Protein AF-A0A835DX23-F1 (afdb_monomer_lite)

Sequence (78 aa):
MWIVNPFLESNQRMRTTVLTCTLWILWKCRNAKVFRSENESNQQVAARCHDDLLLWSNSCSTASDKSKLIEWSNFFLA

Secondary structure (DSSP, 8-state):
-----GGG-S-HHHHHHHHHHHHHHHHHHHHHHHHH-----HHHHHHHHHHHHHHHHTT-SSHHHHHHHHHHHHGGG-

Radius of gyration: 13.36 Å; chains: 1; bounding box: 26×28×38 Å

pLDDT: mean 81.04, std 11.28, range [37.72, 90.81]

Foldseek 3Di:
DCPDDLVPPPPPVLSCVLVVLLVVLVVVQVCCCVPVVDDDDLLRSLLVSLVVLQVVLVVDPDPVSSVVSNVSSVVSVD

Organism: NCBI:txid1010633

Structure (mmCIF, N/CA/C/O backbone):
data_AF-A0A835DX23-F1
#
_entry.id   AF-A0A835DX23-F1
#
loop_
_atom_site.group_PDB
_atom_site.id
_atom_site.type_symbol
_atom_site.label_atom_id
_atom_site.label_alt_id
_atom_site.label_comp_id
_atom_site.label_asym_id
_atom_site.label_entity_id
_atom_site.label_seq_id
_atom_site.pdbx_PDB_ins_code
_atom_site.Cartn_x
_atom_site.Cartn_y
_atom_site.Cartn_z
_atom_site.occupancy
_atom_site.B_iso_or_equiv
_atom_site.auth_seq_id
_atom_site.auth_comp_id
_atom_site.auth_asym_id
_atom_site.auth_atom_id
_atom_site.pdbx_PDB_model_num
ATOM 1 N N . MET A 1 1 ? -5.965 19.302 -4.834 1.00 37.72 1 MET A N 1
ATOM 2 C CA . MET A 1 1 ? -5.733 19.238 -6.292 1.00 37.72 1 MET A CA 1
ATOM 3 C C . MET A 1 1 ? -5.354 17.798 -6.601 1.00 37.72 1 MET A C 1
ATOM 5 O O . MET A 1 1 ? -4.267 17.380 -6.238 1.00 37.72 1 MET A O 1
ATOM 9 N N . TRP A 1 2 ? -6.300 17.003 -7.101 1.00 45.94 2 TRP A N 1
ATOM 10 C CA . TRP A 1 2 ? -6.129 15.563 -7.334 1.00 45.94 2 TRP A CA 1
ATOM 11 C C . TRP A 1 2 ? -5.438 15.364 -8.686 1.00 45.94 2 TRP A C 1
ATOM 13 O O . TRP A 1 2 ? -6.096 15.440 -9.718 1.00 45.94 2 TRP A O 1
ATOM 23 N N . ILE A 1 3 ? -4.112 15.215 -8.695 1.00 51.28 3 ILE A N 1
ATOM 24 C CA . ILE A 1 3 ? -3.327 15.176 -9.944 1.00 51.28 3 ILE A CA 1
ATOM 25 C C . ILE A 1 3 ? -3.230 13.748 -10.514 1.00 51.28 3 ILE A C 1
ATOM 27 O O . ILE A 1 3 ? -3.061 13.584 -11.718 1.00 51.28 3 ILE A O 1
ATOM 31 N N . VAL A 1 4 ? -3.433 12.709 -9.695 1.00 54.03 4 VAL A N 1
ATOM 32 C CA . VAL A 1 4 ? -3.323 11.305 -10.122 1.00 54.03 4 VAL A CA 1
ATOM 33 C C . VAL A 1 4 ? -4.580 10.540 -9.713 1.00 54.03 4 VAL A C 1
ATOM 35 O O . VAL A 1 4 ? -4.911 10.455 -8.533 1.00 54.03 4 VAL A O 1
ATOM 38 N N . ASN A 1 5 ? -5.309 10.004 -10.697 1.00 58.34 5 ASN A N 1
ATOM 39 C CA . ASN A 1 5 ? -6.454 9.127 -10.463 1.00 58.34 5 ASN A CA 1
ATOM 40 C C . ASN A 1 5 ? -5.974 7.657 -10.476 1.00 58.34 5 ASN A C 1
ATOM 42 O O . ASN A 1 5 ? -5.599 7.167 -11.544 1.00 58.34 5 ASN A O 1
ATOM 46 N N . PRO A 1 6 ? -6.033 6.930 -9.342 1.00 54.72 6 PRO A N 1
ATOM 47 C CA . PRO A 1 6 ? -5.596 5.531 -9.243 1.00 54.72 6 PRO A CA 1
ATOM 48 C C . PRO A 1 6 ? -6.267 4.584 -10.229 1.00 54.72 6 PRO A C 1
ATOM 50 O O . PRO A 1 6 ? -5.704 3.563 -10.623 1.00 54.72 6 PRO A O 1
ATOM 53 N N . PHE A 1 7 ? -7.484 4.924 -10.644 1.00 54.72 7 PHE A N 1
ATOM 54 C CA . PHE A 1 7 ? -8.270 4.112 -11.556 1.00 54.72 7 PHE A CA 1
ATOM 55 C C . PHE A 1 7 ? -7.799 4.228 -13.016 1.00 54.72 7 PHE A C 1
ATOM 57 O O . PHE A 1 7 ? -8.196 3.397 -13.833 1.00 54.72 7 PHE A O 1
ATOM 64 N N . LEU A 1 8 ? -6.928 5.198 -13.336 1.00 59.94 8 LEU A N 1
ATOM 65 C CA . LEU A 1 8 ? -6.367 5.423 -14.675 1.00 59.94 8 LEU A CA 1
ATOM 66 C C . LEU A 1 8 ? -4.982 4.787 -14.896 1.00 59.94 8 LEU A C 1
ATOM 68 O O . LEU A 1 8 ? -4.429 4.936 -15.984 1.00 59.94 8 LEU A O 1
ATOM 72 N N . GLU A 1 9 ? -4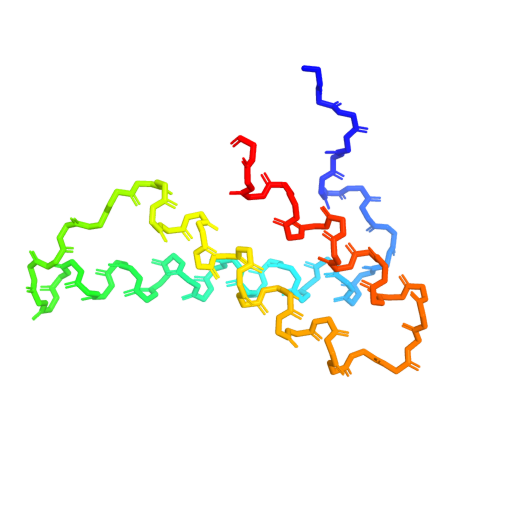.412 4.068 -13.919 1.00 65.94 9 GLU A N 1
ATOM 73 C CA . GLU A 1 9 ? -3.151 3.339 -14.126 1.00 65.94 9 GLU A CA 1
ATOM 74 C C . GLU A 1 9 ? -3.327 2.294 -15.243 1.00 65.94 9 GLU A C 1
ATOM 76 O O . GLU A 1 9 ? -4.117 1.351 -15.121 1.00 65.94 9 GLU A O 1
ATOM 81 N N . SER A 1 10 ? -2.588 2.473 -16.343 1.00 69.94 10 SER A N 1
ATOM 82 C CA . SER A 1 10 ? -2.667 1.611 -17.527 1.00 69.94 10 SER A CA 1
ATOM 83 C C . SER A 1 10 ? -2.058 0.233 -17.279 1.00 69.94 10 SER A C 1
ATOM 85 O O . SER A 1 10 ? -2.461 -0.750 -17.902 1.00 69.94 10 SER A O 1
ATOM 87 N N . ASN A 1 11 ? -1.119 0.132 -16.333 1.00 75.88 11 ASN A N 1
ATOM 88 C CA . ASN A 1 11 ? -0.552 -1.140 -15.922 1.00 75.88 11 ASN A CA 1
ATOM 89 C C . ASN A 1 11 ? -1.512 -1.870 -14.966 1.00 75.88 11 ASN A C 1
ATOM 91 O O . ASN A 1 11 ? -1.528 -1.642 -13.754 1.00 75.88 11 ASN A O 1
ATOM 95 N N . GLN A 1 12 ? -2.293 -2.802 -15.518 1.00 78.44 12 GLN A N 1
ATOM 96 C CA . GLN A 1 12 ? -3.260 -3.601 -14.761 1.00 78.44 12 GLN A CA 1
ATOM 97 C C . GLN A 1 12 ? -2.627 -4.341 -13.576 1.00 78.44 12 GLN A C 1
ATOM 99 O O . GLN A 1 12 ? -3.241 -4.406 -12.512 1.00 78.44 12 GLN A O 1
ATOM 104 N N . ARG A 1 13 ? -1.397 -4.853 -13.724 1.00 79.75 13 ARG A N 1
ATOM 105 C CA . ARG A 1 13 ? -0.682 -5.532 -12.634 1.00 79.75 13 ARG A CA 1
ATOM 106 C C . ARG A 1 13 ? -0.422 -4.571 -11.480 1.00 79.75 13 ARG A C 1
ATOM 108 O O . ARG A 1 13 ? -0.700 -4.917 -10.338 1.00 79.75 13 ARG A O 1
ATOM 115 N N . MET A 1 14 ? 0.051 -3.363 -11.785 1.00 75.88 14 MET A N 1
ATOM 116 C CA . MET A 1 14 ? 0.317 -2.331 -10.783 1.00 75.88 14 MET A CA 1
ATOM 117 C C . MET A 1 14 ? -0.958 -1.947 -10.028 1.00 75.88 14 MET A C 1
ATOM 119 O O . MET A 1 14 ? -0.985 -1.967 -8.799 1.00 75.88 14 MET A O 1
ATOM 123 N N . ARG A 1 15 ? -2.046 -1.696 -10.764 1.00 78.88 15 ARG A N 1
ATOM 124 C CA . ARG A 1 15 ? -3.353 -1.374 -10.180 1.00 78.88 15 ARG A CA 1
ATOM 125 C C . ARG A 1 15 ? -3.840 -2.476 -9.238 1.00 78.88 15 ARG A C 1
ATOM 127 O O . ARG A 1 15 ? -4.273 -2.183 -8.127 1.00 78.88 15 ARG A O 1
ATOM 134 N N . THR A 1 16 ? -3.750 -3.740 -9.654 1.00 82.19 16 THR A N 1
ATOM 135 C CA . THR A 1 16 ? -4.148 -4.875 -8.810 1.00 82.19 16 THR A CA 1
ATOM 136 C C . THR A 1 16 ? -3.262 -4.999 -7.573 1.00 82.19 16 THR A C 1
ATOM 138 O O . THR A 1 16 ? -3.794 -5.252 -6.495 1.00 82.19 16 THR A O 1
ATOM 141 N N . THR A 1 17 ? -1.950 -4.777 -7.686 1.00 81.00 17 THR A N 1
ATOM 142 C CA . THR A 1 17 ? -1.031 -4.795 -6.536 1.00 81.00 17 THR A CA 1
ATOM 143 C C . THR A 1 17 ? -1.397 -3.723 -5.516 1.00 81.00 17 THR A C 1
ATOM 145 O O . THR A 1 17 ? -1.575 -4.049 -4.344 1.00 81.00 17 THR A O 1
ATOM 148 N N . VAL A 1 18 ? -1.569 -2.470 -5.952 1.00 78.12 18 VAL A N 1
ATOM 149 C CA . VAL A 1 18 ? -1.918 -1.354 -5.059 1.00 78.12 18 VAL A CA 1
ATOM 150 C C . VAL A 1 18 ? -3.257 -1.622 -4.372 1.00 78.12 18 VAL A C 1
ATOM 152 O O . VAL A 1 18 ? -3.328 -1.586 -3.146 1.00 78.12 18 VAL A O 1
ATOM 155 N N . LEU A 1 19 ? -4.293 -2.000 -5.133 1.00 82.12 19 LEU A N 1
ATOM 156 C CA . LEU A 1 19 ? -5.607 -2.339 -4.576 1.00 82.12 19 LEU A CA 1
ATOM 157 C C . LEU A 1 19 ? -5.531 -3.497 -3.575 1.00 82.12 19 LEU A C 1
ATOM 159 O O . LEU A 1 19 ? -6.130 -3.416 -2.505 1.00 82.12 19 LEU A O 1
ATOM 163 N N . THR A 1 20 ? -4.784 -4.556 -3.895 1.00 85.56 20 THR A N 1
ATOM 164 C CA . THR A 1 20 ? -4.621 -5.712 -3.000 1.00 85.56 20 THR A CA 1
ATOM 165 C C . THR A 1 20 ? -3.933 -5.299 -1.703 1.00 85.56 20 THR A C 1
ATOM 167 O O . THR A 1 20 ? -4.415 -5.657 -0.632 1.00 85.56 20 THR A O 1
ATOM 170 N N . CYS A 1 21 ? -2.867 -4.493 -1.771 1.00 82.50 21 CYS A N 1
ATOM 171 C CA . CYS A 1 21 ? -2.170 -3.993 -0.584 1.00 82.50 21 CYS A CA 1
ATOM 172 C C . CYS A 1 21 ? -3.091 -3.121 0.281 1.00 82.50 21 CYS A C 1
ATOM 174 O O . CYS A 1 21 ? -3.207 -3.351 1.484 1.00 82.50 21 CYS A O 1
ATOM 176 N N . THR A 1 22 ? -3.809 -2.170 -0.323 1.00 79.62 22 THR A N 1
ATOM 177 C CA . THR A 1 22 ? -4.733 -1.290 0.407 1.00 79.62 22 THR A CA 1
ATOM 178 C C . THR A 1 22 ? -5.870 -2.076 1.062 1.00 79.62 22 THR A C 1
ATOM 180 O O . THR A 1 22 ? -6.144 -1.893 2.249 1.00 79.62 22 THR A O 1
ATOM 183 N N . LEU A 1 23 ? -6.514 -2.988 0.326 1.00 86.88 23 LEU A N 1
ATOM 184 C CA . LEU A 1 23 ? -7.589 -3.826 0.865 1.00 86.88 23 LEU A CA 1
ATOM 185 C C . LEU A 1 23 ? -7.084 -4.744 1.983 1.00 86.88 23 LEU A C 1
ATOM 187 O O . LEU A 1 23 ? -7.780 -4.923 2.982 1.00 86.88 23 LEU A O 1
ATOM 191 N N . TRP A 1 24 ? -5.866 -5.275 1.854 1.00 89.31 24 TRP A N 1
ATOM 192 C CA . TRP A 1 24 ? -5.231 -6.093 2.885 1.00 89.31 24 TRP A CA 1
ATOM 193 C C . TRP A 1 24 ? -5.029 -5.320 4.192 1.00 89.31 24 TRP A C 1
ATOM 195 O O . TRP A 1 24 ? -5.336 -5.838 5.266 1.00 89.31 24 TRP A O 1
ATOM 205 N N . ILE A 1 25 ? -4.578 -4.063 4.133 1.00 86.19 25 ILE A N 1
ATOM 206 C CA . ILE A 1 25 ? -4.418 -3.238 5.341 1.00 86.19 25 ILE A CA 1
ATOM 207 C C . ILE A 1 25 ? -5.765 -2.897 5.971 1.00 86.19 25 ILE A C 1
ATOM 209 O O . ILE A 1 25 ? -5.914 -3.028 7.187 1.00 86.19 25 ILE A O 1
ATOM 213 N N . LEU A 1 26 ? -6.756 -2.494 5.172 1.00 83.75 26 LEU A N 1
ATOM 214 C CA . LEU A 1 26 ? -8.099 -2.200 5.681 1.00 83.75 26 LEU A CA 1
ATOM 215 C C . LEU A 1 26 ? -8.712 -3.425 6.363 1.00 83.75 26 LEU A C 1
ATOM 217 O O . LEU A 1 26 ? -9.326 -3.311 7.426 1.00 83.75 26 LEU A O 1
ATOM 221 N N . TRP A 1 27 ? -8.495 -4.605 5.782 1.00 90.75 27 TRP A N 1
ATOM 222 C CA . TRP A 1 27 ? -8.889 -5.865 6.388 1.00 90.75 27 TRP A CA 1
ATOM 223 C C . TRP A 1 27 ? -8.148 -6.109 7.712 1.00 90.75 27 TRP A C 1
ATOM 225 O O . TRP A 1 27 ? -8.811 -6.367 8.717 1.00 90.75 27 TRP A O 1
ATOM 235 N N . LYS A 1 28 ? -6.813 -5.958 7.771 1.00 86.69 28 LYS A N 1
ATOM 236 C CA . LYS A 1 28 ? -6.023 -6.089 9.017 1.00 86.69 28 LYS A CA 1
ATOM 237 C C . LYS A 1 28 ? -6.541 -5.156 10.119 1.00 86.69 28 LYS A C 1
ATOM 239 O O . LYS A 1 28 ? -6.826 -5.624 11.219 1.00 86.69 28 LYS A O 1
ATOM 244 N N . CYS A 1 29 ? -6.727 -3.873 9.811 1.00 86.62 29 CYS A N 1
ATOM 245 C CA . CYS A 1 29 ? -7.220 -2.872 10.760 1.00 86.62 29 CYS A CA 1
ATOM 246 C C . CYS A 1 29 ? -8.631 -3.212 11.268 1.00 86.62 29 CYS A C 1
ATOM 248 O O . CYS A 1 29 ? -8.897 -3.185 12.470 1.00 86.62 29 CY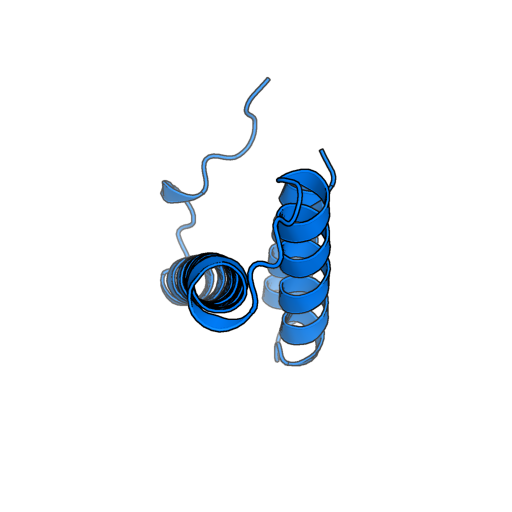S A O 1
ATOM 250 N N . ARG A 1 30 ? -9.540 -3.633 10.376 1.00 86.19 30 ARG A N 1
ATOM 251 C CA . ARG A 1 30 ? -10.882 -4.064 10.789 1.00 86.19 30 ARG A CA 1
ATOM 252 C C . ARG A 1 30 ? -10.842 -5.289 11.702 1.00 86.19 30 ARG A C 1
ATOM 254 O O . ARG A 1 30 ? -11.596 -5.335 12.670 1.00 86.19 30 ARG A O 1
ATOM 261 N N . ASN A 1 31 ? -9.969 -6.256 11.431 1.00 89.69 31 ASN A N 1
ATOM 262 C CA . ASN A 1 31 ? -9.801 -7.419 12.301 1.00 89.69 31 ASN A CA 1
ATOM 263 C C . ASN A 1 31 ? -9.211 -7.031 13.662 1.00 89.69 31 ASN A C 1
ATOM 265 O O . ASN A 1 31 ? -9.707 -7.500 14.681 1.00 89.69 31 ASN A O 1
ATOM 269 N N . ALA A 1 32 ? -8.212 -6.148 13.705 1.00 87.38 32 ALA A N 1
ATOM 270 C CA . ALA A 1 32 ? -7.656 -5.643 14.961 1.00 87.38 32 ALA A CA 1
ATOM 271 C C . ALA A 1 32 ? -8.740 -4.964 15.817 1.00 87.38 32 ALA A C 1
ATOM 273 O O . ALA A 1 32 ? -8.891 -5.277 16.998 1.00 87.38 32 ALA A O 1
ATOM 274 N N . LYS A 1 33 ? -9.598 -4.149 15.196 1.00 86.12 33 LYS A N 1
ATOM 275 C CA . LYS A 1 33 ? -10.738 -3.530 15.878 1.00 86.12 33 LYS A CA 1
ATOM 276 C C . LYS A 1 33 ? -11.742 -4.546 16.424 1.00 86.12 33 LYS A C 1
ATOM 278 O O . LYS A 1 33 ? -12.189 -4.407 17.556 1.00 86.12 33 LYS A O 1
ATOM 283 N N . VAL A 1 34 ? -12.120 -5.546 15.627 1.00 89.81 34 VAL A N 1
ATOM 284 C CA . VAL A 1 34 ? -13.152 -6.529 16.009 1.00 89.81 34 VAL A CA 1
ATOM 285 C C . VAL A 1 34 ? -12.642 -7.518 17.056 1.00 89.81 34 VAL A C 1
ATOM 287 O O . VAL A 1 34 ? -13.365 -7.832 17.994 1.00 89.81 34 VAL A O 1
ATOM 290 N N . PHE A 1 35 ? -11.413 -8.012 16.903 1.00 90.81 35 PHE A N 1
ATOM 291 C CA . PHE A 1 35 ? -10.886 -9.104 17.724 1.00 90.81 35 PHE A CA 1
ATOM 292 C C . PHE A 1 35 ? -10.007 -8.641 18.888 1.00 90.81 35 PHE A C 1
ATOM 294 O O . PHE A 1 35 ? -9.813 -9.406 19.829 1.00 90.81 35 PHE A O 1
ATOM 301 N N . ARG A 1 36 ? -9.457 -7.421 18.834 1.00 89.62 36 ARG A N 1
ATOM 302 C CA . ARG A 1 36 ? -8.528 -6.887 19.849 1.00 89.62 36 ARG A CA 1
ATOM 303 C C . ARG A 1 36 ? -8.983 -5.558 20.451 1.00 89.62 36 ARG A C 1
ATOM 305 O O . ARG A 1 36 ? -8.297 -5.029 21.317 1.00 89.62 36 ARG A O 1
ATOM 312 N N . SER A 1 37 ? -10.121 -5.015 20.007 1.00 89.38 37 SER A N 1
ATOM 313 C CA . SER A 1 37 ? -10.612 -3.687 20.406 1.00 89.38 37 SER A CA 1
ATOM 314 C C . SER A 1 37 ? -9.608 -2.555 20.141 1.00 89.38 37 SER A C 1
ATOM 316 O O . SER A 1 37 ? -9.693 -1.486 20.745 1.00 89.38 37 SER A O 1
ATOM 318 N N . GLU A 1 38 ? -8.665 -2.770 19.221 1.00 88.12 38 GLU A N 1
ATOM 319 C CA . GLU A 1 38 ? -7.689 -1.766 18.811 1.00 88.12 38 GLU A CA 1
ATOM 320 C C . GLU A 1 38 ? -8.375 -0.765 17.872 1.00 88.12 38 GLU A C 1
ATOM 322 O O . GLU A 1 38 ? -8.767 -1.095 16.752 1.00 88.12 38 GLU A O 1
ATOM 327 N N . ASN A 1 39 ? -8.561 0.470 18.341 1.00 83.38 39 ASN A N 1
ATOM 328 C CA . ASN A 1 39 ? -9.041 1.569 17.507 1.00 83.38 39 ASN A CA 1
ATOM 329 C C . ASN A 1 39 ? -7.847 2.344 16.968 1.00 83.38 39 ASN A C 1
ATOM 331 O O . ASN A 1 39 ? -7.265 3.182 17.654 1.00 83.38 39 ASN A O 1
ATOM 335 N N . GLU A 1 40 ? -7.513 2.064 15.720 1.00 85.50 40 GLU A N 1
ATOM 336 C CA . GLU A 1 40 ? -6.421 2.728 15.028 1.00 85.50 40 GLU A CA 1
ATOM 337 C C . GLU A 1 40 ? -6.955 3.938 14.272 1.00 85.50 40 GLU A C 1
ATOM 339 O O . GLU A 1 40 ? -8.030 3.896 13.665 1.00 85.50 40 GLU A O 1
ATOM 344 N N . SER A 1 41 ? -6.213 5.039 14.322 1.00 87.31 41 SER A N 1
ATOM 345 C CA . SER A 1 41 ? -6.581 6.237 13.581 1.00 87.31 41 SER A CA 1
ATOM 346 C C . SER A 1 41 ? -6.373 6.025 12.082 1.00 87.31 41 SER A C 1
ATOM 348 O O . SER A 1 41 ? -5.514 5.251 11.648 1.00 87.31 41 SER A O 1
ATOM 350 N N . ASN A 1 42 ? -7.110 6.778 11.264 1.00 84.62 42 ASN A N 1
ATOM 351 C CA . ASN A 1 42 ? -6.921 6.758 9.812 1.00 84.62 42 ASN A CA 1
ATOM 352 C C . ASN A 1 42 ? -5.468 7.079 9.418 1.00 84.62 42 ASN A C 1
ATOM 354 O O . ASN A 1 42 ? -4.971 6.526 8.444 1.00 84.62 42 ASN A O 1
ATOM 358 N N . GLN A 1 43 ? -4.771 7.907 10.204 1.00 86.06 43 GLN A N 1
ATOM 359 C CA . GLN A 1 43 ? -3.358 8.239 9.994 1.00 86.06 43 GLN A CA 1
ATOM 360 C C . GLN A 1 43 ? -2.446 7.024 10.219 1.00 86.06 43 GLN A C 1
ATOM 362 O O . GLN A 1 43 ? -1.548 6.783 9.422 1.00 86.06 43 GLN A O 1
ATOM 367 N N . GLN A 1 44 ? -2.696 6.215 11.255 1.00 87.75 44 GLN A N 1
ATOM 368 C CA . GLN A 1 44 ? -1.934 4.981 11.504 1.00 87.75 44 GLN A CA 1
ATOM 369 C C . GLN A 1 44 ? -2.189 3.918 10.426 1.00 87.75 44 GLN A C 1
ATOM 371 O O . GLN A 1 44 ? 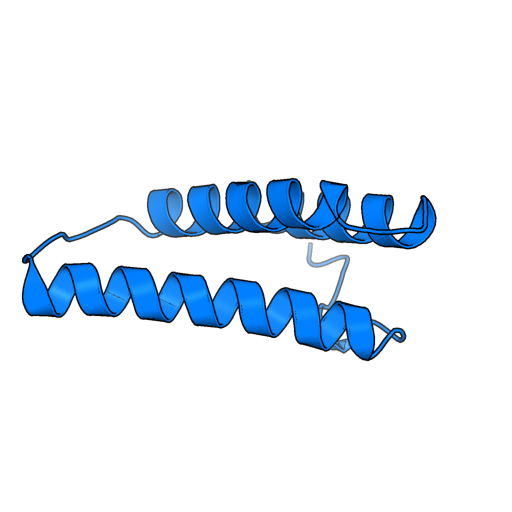-1.296 3.150 10.061 1.00 87.75 44 GLN A O 1
ATOM 376 N N . VAL A 1 45 ? -3.420 3.850 9.914 1.00 86.00 45 VAL A N 1
ATOM 377 C CA . VAL A 1 45 ? -3.775 2.971 8.792 1.00 86.00 45 VAL A CA 1
ATOM 378 C C . VAL A 1 45 ? -3.077 3.429 7.511 1.00 86.00 45 VAL A C 1
ATOM 380 O O . VAL A 1 45 ? -2.472 2.604 6.832 1.00 86.00 45 VAL A O 1
ATOM 383 N N . ALA A 1 46 ? -3.096 4.731 7.216 1.00 86.06 46 ALA A N 1
ATOM 384 C CA . ALA A 1 46 ? -2.432 5.305 6.051 1.00 86.06 46 ALA A CA 1
ATOM 385 C C . ALA A 1 46 ? -0.904 5.125 6.108 1.00 86.06 46 ALA A C 1
ATOM 387 O O . ALA A 1 46 ? -0.320 4.633 5.147 1.00 86.06 46 ALA A O 1
ATOM 388 N N . ALA A 1 47 ? -0.270 5.385 7.256 1.00 88.56 47 ALA A N 1
ATOM 389 C CA . ALA A 1 47 ? 1.166 5.167 7.445 1.00 88.56 47 ALA A CA 1
ATOM 390 C C . ALA A 1 47 ? 1.578 3.714 7.152 1.00 88.56 47 ALA A C 1
ATOM 392 O O . ALA A 1 47 ? 2.549 3.468 6.444 1.00 88.56 47 ALA A O 1
ATOM 393 N N . ARG A 1 48 ? 0.786 2.729 7.592 1.00 86.88 48 ARG A N 1
ATOM 394 C CA . ARG A 1 48 ? 1.065 1.327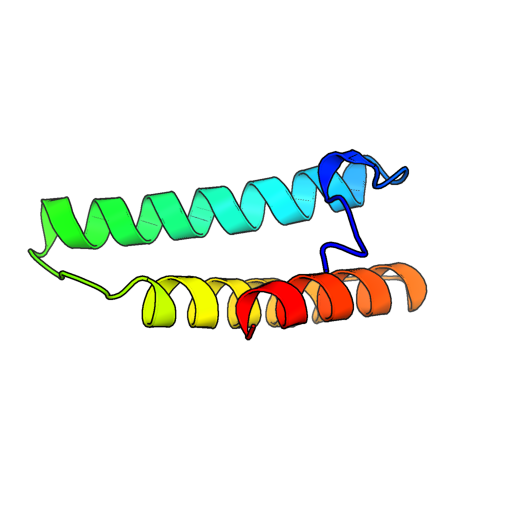 7.250 1.00 86.88 48 ARG A CA 1
ATOM 395 C C . ARG A 1 48 ? 0.824 1.009 5.780 1.00 86.88 48 ARG A C 1
ATOM 397 O O . ARG A 1 48 ? 1.533 0.167 5.241 1.00 86.88 48 ARG A O 1
ATOM 404 N N . CYS A 1 49 ? -0.140 1.659 5.121 1.00 86.69 49 CYS A N 1
ATOM 405 C CA . CYS A 1 49 ? -0.321 1.509 3.672 1.00 86.69 49 CYS A CA 1
ATOM 406 C C . CYS A 1 49 ? 0.912 2.017 2.924 1.00 86.69 49 CYS A C 1
ATOM 408 O O . CYS A 1 49 ? 1.369 1.347 1.999 1.00 86.69 49 CYS A O 1
ATOM 410 N N . HIS A 1 50 ? 1.464 3.156 3.349 1.00 89.56 50 HIS A N 1
ATOM 411 C CA . HIS A 1 50 ? 2.740 3.659 2.852 1.00 89.56 50 HIS A CA 1
ATOM 412 C C . HIS A 1 50 ? 3.854 2.619 3.052 1.00 89.56 50 HIS A C 1
ATOM 414 O O . HIS A 1 50 ? 4.512 2.243 2.083 1.00 89.56 50 HIS A O 1
ATOM 420 N N . ASP A 1 51 ? 4.024 2.110 4.275 1.00 90.56 51 ASP A N 1
ATOM 421 C CA . ASP A 1 51 ? 5.121 1.197 4.609 1.00 90.56 51 ASP A CA 1
ATOM 422 C C . ASP A 1 51 ? 5.030 -0.141 3.860 1.00 90.56 51 ASP A C 1
ATOM 424 O O . ASP A 1 51 ? 6.034 -0.608 3.320 1.00 90.56 51 ASP A O 1
ATOM 428 N N . ASP A 1 52 ? 3.835 -0.738 3.759 1.00 87.56 52 ASP A N 1
ATOM 429 C CA . ASP A 1 52 ? 3.635 -1.977 2.997 1.00 87.56 52 ASP A CA 1
ATOM 430 C C . ASP A 1 52 ? 3.924 -1.732 1.502 1.00 87.56 52 ASP A C 1
ATOM 432 O O . ASP A 1 52 ? 4.625 -2.527 0.879 1.00 87.56 52 ASP A O 1
ATOM 436 N N . LEU A 1 53 ? 3.449 -0.631 0.904 1.00 86.94 53 LEU A N 1
ATOM 437 C CA . LEU A 1 53 ? 3.729 -0.324 -0.509 1.00 86.94 53 LEU A CA 1
ATOM 438 C C . LEU A 1 53 ? 5.218 -0.059 -0.765 1.00 86.94 53 LEU A C 1
ATOM 440 O O . LEU A 1 53 ? 5.758 -0.524 -1.772 1.00 86.94 53 LEU A O 1
ATOM 444 N N . LEU A 1 54 ? 5.898 0.629 0.155 1.00 89.62 54 LEU A N 1
ATOM 445 C CA . LEU A 1 54 ? 7.340 0.849 0.089 1.00 89.62 54 LEU A CA 1
ATOM 446 C C . LEU A 1 54 ? 8.105 -0.478 0.200 1.00 89.62 54 LEU A C 1
ATOM 448 O O . LEU A 1 54 ? 9.039 -0.714 -0.570 1.00 89.62 54 LEU A O 1
ATOM 452 N N . LEU A 1 55 ? 7.681 -1.375 1.094 1.00 88.31 55 LEU A N 1
ATOM 453 C CA . LEU A 1 55 ? 8.229 -2.724 1.212 1.00 88.31 55 LEU A CA 1
ATOM 454 C C . LEU A 1 55 ? 8.055 -3.503 -0.099 1.00 88.31 55 LEU A C 1
ATOM 456 O O . LEU A 1 55 ? 9.031 -4.038 -0.626 1.00 88.31 55 LEU A O 1
ATOM 460 N N . TRP A 1 56 ? 6.848 -3.501 -0.668 1.00 84.69 56 TRP A N 1
ATOM 461 C CA . TRP A 1 56 ? 6.550 -4.159 -1.942 1.00 84.69 56 TRP A CA 1
ATOM 462 C C . TRP A 1 56 ? 7.322 -3.563 -3.122 1.00 84.69 56 TRP A C 1
ATOM 464 O O . TRP A 1 56 ? 7.695 -4.299 -4.036 1.00 84.69 56 TRP A O 1
ATOM 474 N N . SER A 1 57 ? 7.643 -2.266 -3.092 1.00 86.56 57 SER A N 1
ATOM 475 C CA . SER A 1 57 ? 8.475 -1.629 -4.121 1.00 86.56 57 SER A CA 1
ATOM 476 C C . SER A 1 57 ? 9.869 -2.260 -4.231 1.00 86.56 57 SER A C 1
ATOM 478 O O . SER A 1 57 ? 10.453 -2.300 -5.314 1.00 86.56 57 SER A O 1
ATOM 480 N N . ASN A 1 58 ? 10.404 -2.809 -3.134 1.00 86.12 58 ASN A N 1
ATOM 481 C CA . ASN A 1 58 ? 11.692 -3.503 -3.144 1.00 86.12 58 ASN A CA 1
ATOM 482 C C . ASN A 1 58 ? 11.623 -4.878 -3.818 1.00 86.12 58 ASN A C 1
ATOM 484 O O . ASN A 1 58 ? 12.652 -5.390 -4.247 1.00 86.12 58 ASN A O 1
ATOM 488 N N . SER A 1 59 ? 10.429 -5.460 -3.948 1.00 81.94 59 SER A N 1
ATOM 489 C CA . SER A 1 59 ? 10.204 -6.715 -4.672 1.00 81.94 59 SER A CA 1
ATOM 490 C C . SER A 1 59 ? 9.969 -6.511 -6.176 1.00 81.94 59 SER A C 1
ATOM 492 O O . SER A 1 59 ? 9.834 -7.491 -6.911 1.00 81.94 59 SER A O 1
ATOM 494 N N . CYS A 1 60 ? 9.919 -5.266 -6.664 1.00 82.38 60 CYS A N 1
ATOM 495 C CA . CYS A 1 60 ? 9.771 -4.979 -8.088 1.00 82.38 60 CYS A CA 1
ATOM 496 C C . CYS A 1 60 ? 11.054 -5.252 -8.873 1.00 82.38 60 CYS A C 1
ATOM 498 O O . CYS A 1 60 ? 12.141 -4.813 -8.509 1.00 82.38 60 CYS A O 1
ATOM 500 N N . SER A 1 61 ? 10.903 -5.923 -10.016 1.00 81.31 61 SER A N 1
ATOM 501 C CA . SER A 1 61 ? 12.018 -6.267 -10.904 1.00 81.31 61 SER A CA 1
ATOM 502 C C . SER A 1 61 ? 12.476 -5.104 -11.788 1.00 81.31 61 SER A C 1
ATOM 504 O O . SER A 1 61 ? 13.574 -5.156 -12.334 1.00 81.31 61 SER A O 1
ATOM 506 N N . THR A 1 62 ? 11.646 -4.069 -11.963 1.00 84.56 62 THR A N 1
ATOM 507 C CA . THR A 1 62 ? 11.952 -2.924 -12.831 1.00 84.56 62 THR A CA 1
ATOM 508 C C . THR A 1 62 ? 11.998 -1.622 -12.036 1.00 84.56 62 THR A C 1
ATOM 510 O O . THR A 1 62 ? 11.214 -1.405 -11.109 1.00 84.56 62 THR A O 1
ATOM 513 N N . ALA A 1 63 ? 12.904 -0.722 -12.427 1.00 86.31 63 ALA A N 1
ATOM 514 C CA . ALA A 1 63 ? 13.012 0.605 -11.823 1.00 86.31 63 ALA A CA 1
ATOM 515 C C . ALA A 1 63 ? 11.737 1.443 -12.031 1.00 86.31 63 ALA A C 1
ATOM 517 O O . ALA A 1 63 ? 11.360 2.216 -11.154 1.00 86.31 63 ALA A O 1
ATOM 518 N N . SER A 1 64 ? 11.046 1.252 -13.161 1.00 83.38 64 SER A N 1
ATOM 519 C CA . SER A 1 64 ? 9.782 1.935 -13.453 1.00 83.38 64 SER A CA 1
ATOM 520 C C . SER A 1 64 ? 8.668 1.501 -12.498 1.00 83.38 64 SER A C 1
ATOM 522 O O . SER A 1 64 ? 8.017 2.356 -11.900 1.00 83.38 64 SER A O 1
ATOM 524 N N . ASP A 1 65 ? 8.494 0.193 -12.279 1.00 82.25 65 ASP A N 1
ATOM 525 C CA . ASP A 1 65 ? 7.484 -0.320 -11.346 1.00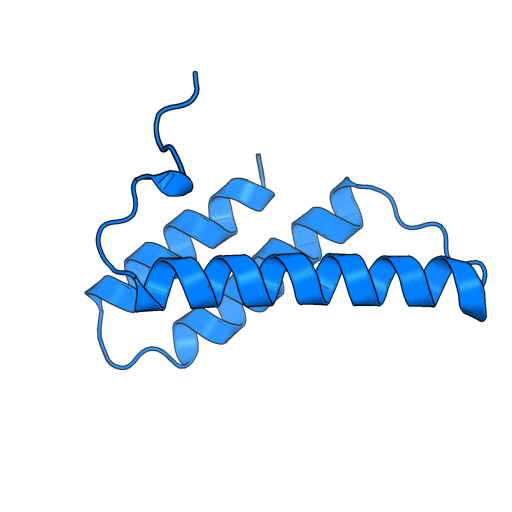 82.25 65 ASP A CA 1
ATOM 526 C C . ASP A 1 65 ? 7.794 0.094 -9.903 1.00 82.25 65 ASP A C 1
ATOM 528 O O . ASP A 1 65 ? 6.894 0.496 -9.164 1.00 82.25 65 ASP A O 1
ATOM 532 N N . LYS A 1 66 ? 9.077 0.064 -9.521 1.00 87.31 66 LYS A N 1
ATOM 533 C CA . LYS A 1 66 ? 9.525 0.533 -8.208 1.00 87.31 66 LYS A CA 1
ATOM 534 C C . LYS A 1 66 ? 9.193 2.009 -7.995 1.00 87.31 66 LYS A C 1
ATOM 536 O O . LYS A 1 66 ? 8.610 2.356 -6.973 1.00 87.31 66 LYS A O 1
ATOM 541 N N . SER A 1 67 ? 9.517 2.864 -8.967 1.00 87.19 67 SER A N 1
ATOM 542 C CA . SER A 1 67 ? 9.216 4.297 -8.902 1.00 87.19 67 SER A CA 1
ATOM 543 C C . SER A 1 67 ? 7.716 4.555 -8.766 1.00 87.19 67 SER A C 1
ATOM 545 O O . SER A 1 67 ? 7.317 5.388 -7.958 1.00 87.19 67 SER A O 1
ATOM 547 N N . LYS A 1 68 ? 6.881 3.812 -9.504 1.00 83.94 68 LYS A N 1
ATOM 548 C CA . LYS A 1 68 ? 5.421 3.924 -9.411 1.00 83.94 68 LYS A CA 1
ATOM 549 C C . LYS A 1 68 ? 4.889 3.512 -8.041 1.00 83.94 68 LYS A C 1
ATOM 551 O O . LYS A 1 68 ? 4.045 4.209 -7.494 1.00 83.94 68 LYS A O 1
ATOM 556 N N . LEU A 1 69 ? 5.368 2.408 -7.462 1.00 84.25 69 LEU A N 1
ATOM 557 C CA . LEU A 1 69 ? 4.942 2.002 -6.114 1.00 84.25 69 LEU A CA 1
ATOM 558 C C . LEU A 1 69 ? 5.351 3.007 -5.039 1.00 84.25 69 LEU A C 1
ATOM 560 O O . LEU A 1 69 ? 4.588 3.210 -4.103 1.00 84.25 69 LEU A O 1
ATOM 564 N N . ILE A 1 70 ? 6.515 3.645 -5.181 1.00 88.44 70 ILE A N 1
ATOM 565 C CA . ILE A 1 70 ? 6.956 4.715 -4.275 1.00 88.44 70 ILE A CA 1
ATOM 566 C C . ILE A 1 70 ? 6.065 5.957 -4.425 1.00 88.44 70 ILE A C 1
ATOM 568 O O . ILE A 1 70 ? 5.672 6.574 -3.440 1.00 88.44 70 ILE A O 1
ATOM 572 N N . GLU A 1 71 ? 5.694 6.325 -5.651 1.00 87.25 71 GLU A N 1
ATOM 573 C CA . GLU A 1 71 ? 4.726 7.404 -5.874 1.00 87.25 71 GLU A CA 1
ATOM 574 C C . GLU A 1 71 ? 3.375 7.079 -5.213 1.00 87.25 71 GLU A C 1
ATOM 576 O O . GLU A 1 71 ? 2.802 7.911 -4.508 1.00 87.25 71 GLU A O 1
ATOM 581 N N . TRP A 1 72 ? 2.921 5.830 -5.348 1.00 83.06 72 TRP A N 1
ATOM 582 C CA . TRP A 1 72 ? 1.723 5.328 -4.680 1.00 83.06 72 TRP A CA 1
ATOM 583 C C . TRP A 1 72 ? 1.838 5.288 -3.158 1.00 83.06 72 TRP A C 1
ATOM 585 O O . TRP A 1 72 ? 0.854 5.577 -2.483 1.00 83.06 72 TRP A O 1
ATOM 595 N N . SER A 1 73 ? 2.996 4.949 -2.588 1.00 87.56 73 SER A N 1
ATOM 596 C CA . SER A 1 73 ? 3.169 4.958 -1.133 1.00 87.56 73 SER A CA 1
ATOM 597 C C . SER A 1 73 ? 3.052 6.379 -0.591 1.00 87.56 73 SER A C 1
ATOM 599 O O . SER A 1 73 ? 2.370 6.596 0.409 1.00 87.56 73 SER A O 1
ATOM 601 N N . ASN A 1 74 ? 3.636 7.358 -1.287 1.00 88.19 74 ASN A N 1
ATOM 602 C CA . ASN A 1 74 ? 3.594 8.767 -0.895 1.00 88.19 74 ASN A CA 1
ATOM 603 C C . ASN A 1 74 ? 2.171 9.345 -0.867 1.00 88.19 74 ASN A C 1
ATOM 605 O O . ASN A 1 74 ? 1.910 10.260 -0.090 1.00 88.19 74 ASN A O 1
ATOM 609 N N . PHE A 1 75 ? 1.231 8.791 -1.642 1.00 84.19 75 PHE A N 1
ATOM 610 C CA . PHE A 1 75 ? -0.187 9.165 -1.565 1.00 84.19 75 PHE A CA 1
ATOM 611 C C . PHE A 1 75 ? -0.770 8.990 -0.154 1.00 84.19 75 PHE A C 1
ATOM 613 O O . PHE A 1 75 ? -1.638 9.755 0.252 1.00 84.19 75 PHE A O 1
ATOM 620 N N . PHE A 1 76 ? -0.286 8.009 0.610 1.00 82.56 76 PHE A N 1
ATOM 621 C CA . PHE A 1 76 ? -0.764 7.736 1.966 1.00 82.56 76 PHE A CA 1
ATOM 622 C C . PHE A 1 76 ? -0.080 8.586 3.052 1.00 82.56 76 PHE A C 1
ATOM 624 O O . PHE A 1 76 ? -0.421 8.449 4.225 1.00 82.56 76 PHE A O 1
ATOM 631 N N . LEU A 1 77 ? 0.868 9.454 2.681 1.00 76.62 77 LEU A N 1
ATOM 632 C CA . LEU A 1 77 ? 1.504 10.421 3.585 1.00 76.62 77 LEU A CA 1
ATOM 633 C C . LEU A 1 77 ? 0.860 11.820 3.535 1.00 76.62 77 LEU A C 1
ATOM 635 O O . LEU A 1 77 ? 1.255 12.682 4.320 1.00 76.62 77 LEU A O 1
ATOM 639 N N . ALA A 1 78 ? -0.075 12.051 2.606 1.00 59.75 78 ALA A N 1
ATOM 640 C CA . ALA A 1 78 ? -0.730 13.341 2.37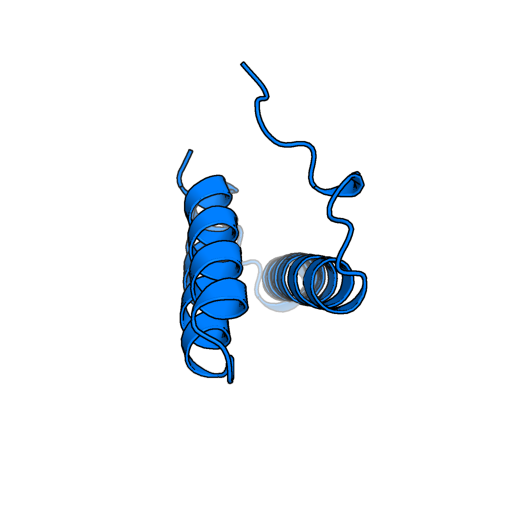0 1.00 59.75 78 ALA A CA 1
ATOM 641 C C . ALA A 1 78 ? -1.940 13.601 3.283 1.00 59.75 78 ALA A C 1
ATOM 643 O O . ALA A 1 78 ? -2.639 12.631 3.659 1.00 59.75 78 ALA A O 1
#